Protein AF-A0A8J3ZDT4-F1 (afdb_monomer)

Mean predicted aligned error: 16.49 Å

Secondary structure (DSSP, 8-state):
-HHHHHHHT--HHHHHHHHHHTT----GGGGGGTSPPP-------------TTGGGEEEETTEEEEEEEE-TTS-EEEEEGGGS----

Sequence (88 aa):
MKHYAKRYGVDRYTAYDDLTAVGFALTDSAQQWAHRPSTIPRRTVERATLPVHDKWWIVLDGRPFFVAGYTSGGAPYGTFADEVPPIR

pLDDT: mean 73.96, std 14.66, range [40.03, 89.25]

Solvent-accessible surface area (backbone atoms only — not comparable to full-atom values): 5770 Å² total; per-residue (Å²): 97,75,67,56,15,66,74,72,74,43,52,68,43,57,33,42,51,56,39,49,75,73,67,50,90,74,58,77,88,51,54,75,34,70,64,67,75,78,77,68,75,78,70,76,84,72,90,69,98,70,65,91,81,53,80,44,55,45,76,54,96,89,36,58,27,38,49,76,45,64,47,98,86,68,52,72,44,68,48,46,59,91,72,55,74,80,88,126

Radius of gyration: 20.08 Å; Cα contacts (8 Å, |Δi|>4): 71; chains: 1; bounding box: 33×26×62 Å

Organism: NCBI:txid175570

Structure (mmCIF, N/CA/C/O backbone):
data_AF-A0A8J3ZDT4-F1
#
_entry.id   AF-A0A8J3ZDT4-F1
#
loop_
_atom_si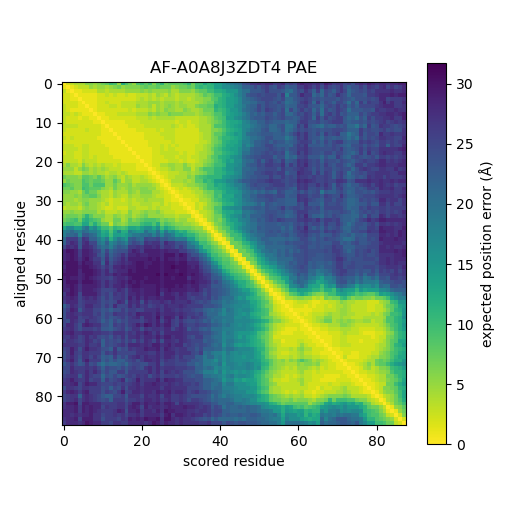te.group_PDB
_atom_site.id
_atom_site.type_symbol
_atom_site.label_atom_id
_atom_site.label_alt_id
_atom_site.label_comp_id
_atom_site.label_asym_id
_atom_site.label_entity_id
_atom_site.label_seq_id
_atom_site.pdbx_PDB_ins_code
_atom_site.Cartn_x
_atom_site.Cartn_y
_atom_site.Cartn_z
_atom_site.occupancy
_atom_site.B_iso_or_equiv
_atom_site.auth_seq_id
_atom_site.auth_comp_id
_atom_site.auth_asym_id
_a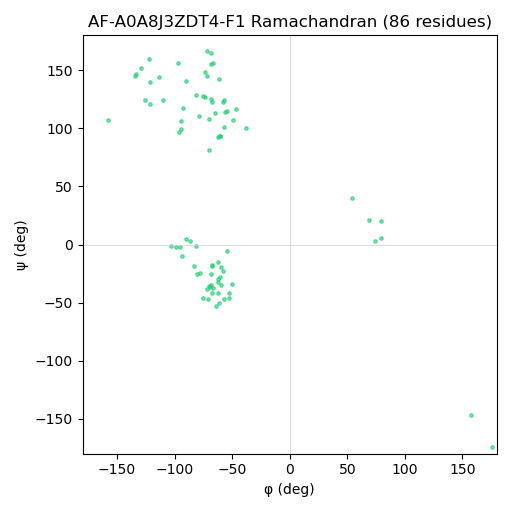tom_site.auth_atom_id
_atom_site.pdbx_PDB_model_num
ATOM 1 N N . MET A 1 1 ? -1.901 -3.322 19.635 1.00 72.12 1 MET A N 1
ATOM 2 C CA . MET A 1 1 ? -1.078 -3.100 18.418 1.00 72.12 1 MET A CA 1
ATOM 3 C C . MET A 1 1 ? 0.363 -3.609 18.481 1.00 72.12 1 MET A C 1
ATOM 5 O O . MET A 1 1 ? 0.681 -4.464 17.670 1.00 72.12 1 MET A O 1
ATOM 9 N N . LYS A 1 2 ? 1.249 -3.153 19.391 1.00 76.75 2 LYS A N 1
ATOM 10 C CA . LYS A 1 2 ? 2.684 -3.557 19.383 1.00 76.75 2 LYS A CA 1
ATOM 11 C C . LYS A 1 2 ? 2.916 -5.077 19.365 1.00 76.75 2 LYS A C 1
ATOM 13 O O . LYS A 1 2 ? 3.772 -5.552 18.627 1.00 76.75 2 LYS A O 1
ATOM 18 N N . HIS A 1 3 ? 2.147 -5.836 20.145 1.00 82.38 3 HIS A N 1
ATOM 19 C CA . HIS A 1 3 ? 2.241 -7.298 20.140 1.00 82.38 3 HIS A CA 1
ATOM 20 C C . HIS A 1 3 ? 1.721 -7.941 18.853 1.00 82.38 3 HIS A C 1
ATOM 22 O O . HIS A 1 3 ? 2.323 -8.906 18.404 1.00 82.38 3 HIS A O 1
ATOM 28 N N . TYR A 1 4 ? 0.672 -7.389 18.237 1.00 83.81 4 TYR A N 1
ATOM 29 C CA . TYR A 1 4 ? 0.157 -7.869 16.951 1.00 83.81 4 TYR A CA 1
ATOM 30 C C . TYR A 1 4 ? 1.200 -7.676 15.845 1.00 83.81 4 TYR A C 1
ATOM 32 O O . TYR A 1 4 ? 1.625 -8.646 15.228 1.00 83.81 4 TYR A O 1
ATOM 40 N N . ALA A 1 5 ? 1.711 -6.448 15.701 1.00 86.62 5 ALA A N 1
ATOM 41 C CA . ALA A 1 5 ? 2.766 -6.108 14.747 1.00 86.62 5 ALA A CA 1
ATOM 42 C C . ALA A 1 5 ? 3.990 -7.028 14.890 1.00 86.62 5 ALA A C 1
ATOM 44 O O . ALA A 1 5 ? 4.473 -7.591 13.915 1.00 86.62 5 ALA A O 1
ATOM 45 N N . LYS A 1 6 ? 4.446 -7.265 16.129 1.00 84.69 6 LYS A N 1
ATOM 46 C CA . LYS A 1 6 ? 5.574 -8.167 16.403 1.00 84.69 6 LYS A CA 1
ATOM 47 C C . LYS A 1 6 ? 5.264 -9.634 16.081 1.00 84.69 6 LYS A C 1
ATOM 49 O O . LYS A 1 6 ? 6.155 -10.342 15.632 1.00 84.69 6 LYS A O 1
ATOM 54 N N . ARG A 1 7 ? 4.039 -10.099 16.339 1.00 86.44 7 ARG A N 1
ATOM 55 C CA . ARG A 1 7 ? 3.640 -11.500 16.134 1.00 86.44 7 ARG A CA 1
ATOM 56 C C . ARG A 1 7 ? 3.520 -11.857 14.655 1.00 86.44 7 ARG A C 1
ATOM 58 O O . ARG A 1 7 ? 3.893 -12.961 14.286 1.00 86.44 7 ARG A O 1
ATOM 65 N N . TYR A 1 8 ? 3.017 -10.927 13.847 1.00 86.12 8 TYR A N 1
ATOM 66 C CA . TYR A 1 8 ? 2.770 -11.135 12.418 1.00 86.12 8 TYR A CA 1
ATOM 67 C C . TYR A 1 8 ? 3.827 -10.491 11.512 1.00 86.12 8 TYR A C 1
ATOM 69 O O . TYR A 1 8 ? 3.754 -10.628 10.298 1.00 86.12 8 TYR A O 1
ATOM 77 N N . GLY A 1 9 ? 4.817 -9.800 12.083 1.00 87.62 9 GLY A N 1
ATOM 78 C CA . GLY A 1 9 ? 5.892 -9.159 11.321 1.00 87.62 9 GLY A CA 1
ATOM 79 C C . GLY A 1 9 ? 5.433 -7.970 10.472 1.00 87.62 9 GLY A C 1
ATOM 80 O O . GLY A 1 9 ? 6.115 -7.611 9.519 1.00 87.62 9 GLY A O 1
ATOM 81 N N . VAL A 1 10 ? 4.293 -7.360 10.803 1.00 86.19 10 VAL A N 1
ATOM 82 C CA . VAL A 1 10 ? 3.722 -6.227 10.060 1.00 86.19 10 VAL A CA 1
ATOM 83 C C . VAL A 1 10 ? 4.094 -4.889 10.699 1.00 86.19 10 VAL A C 1
ATOM 85 O O . VAL A 1 10 ? 4.378 -4.806 11.898 1.00 86.19 10 VAL A O 1
ATOM 88 N N . ASP A 1 11 ? 4.082 -3.815 9.908 1.00 86.69 11 ASP A N 1
ATOM 89 C CA . ASP A 1 11 ? 4.307 -2.469 10.429 1.00 86.69 11 ASP A CA 1
ATOM 90 C C . ASP A 1 11 ? 3.109 -1.958 11.258 1.00 86.69 11 ASP A C 1
ATOM 92 O O . ASP A 1 11 ? 2.026 -2.546 11.278 1.00 86.69 11 ASP A O 1
ATOM 96 N N . ARG A 1 12 ? 3.310 -0.865 12.004 1.00 86.12 12 ARG A N 1
ATOM 97 C CA . ARG A 1 12 ? 2.301 -0.334 12.938 1.00 86.12 12 ARG A CA 1
ATOM 98 C C . ARG A 1 12 ? 1.062 0.244 12.249 1.00 86.12 12 ARG A C 1
ATOM 100 O O . ARG A 1 12 ? 0.014 0.247 12.882 1.00 86.12 12 ARG A O 1
ATOM 107 N N . TYR A 1 13 ? 1.176 0.698 11.003 1.00 87.50 13 TYR A N 1
ATOM 108 C CA . TYR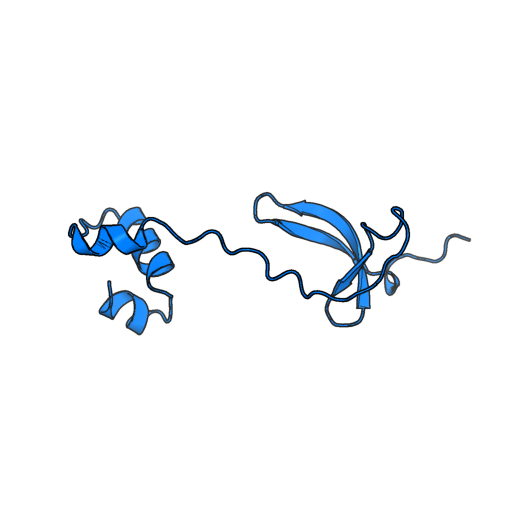 A 1 13 ? 0.045 1.162 10.201 1.00 87.50 13 TYR A CA 1
ATOM 109 C C . TYR A 1 13 ? -0.776 -0.033 9.709 1.00 87.50 13 TYR A C 1
ATOM 111 O O . TYR A 1 13 ? -1.985 -0.057 9.894 1.00 87.50 13 TYR A O 1
ATOM 119 N N . THR A 1 14 ? -0.122 -1.078 9.192 1.00 86.25 14 THR A N 1
ATOM 120 C CA . THR A 1 14 ? -0.813 -2.323 8.805 1.00 86.25 14 THR A CA 1
ATOM 121 C C . THR A 1 14 ? -1.482 -2.999 10.002 1.00 86.25 14 THR A C 1
ATOM 123 O O . THR A 1 14 ? -2.632 -3.406 9.920 1.00 86.25 14 THR A O 1
ATOM 126 N N . ALA A 1 15 ? -0.817 -3.041 11.158 1.00 89.25 15 ALA A N 1
ATOM 127 C CA . ALA A 1 15 ? -1.425 -3.561 12.382 1.00 89.25 15 ALA A CA 1
ATOM 128 C C . ALA A 1 15 ? -2.644 -2.747 12.853 1.00 89.25 15 ALA A C 1
ATOM 130 O O . ALA A 1 15 ? -3.502 -3.298 13.537 1.00 89.25 15 ALA A O 1
ATOM 131 N N . TYR A 1 16 ? -2.688 -1.443 12.565 1.00 88.88 16 TYR A N 1
ATOM 132 C CA . TYR A 1 16 ? -3.841 -0.597 12.870 1.00 88.88 16 TYR A CA 1
ATOM 133 C C . TYR A 1 16 ? -5.017 -0.940 11.953 1.00 88.88 16 TYR A C 1
ATOM 135 O O . TYR A 1 16 ? -6.126 -1.142 12.445 1.00 88.88 16 TYR A O 1
ATOM 143 N N . ASP A 1 17 ? -4.757 -1.053 10.649 1.00 87.44 17 ASP A N 1
ATOM 144 C CA . ASP A 1 17 ? -5.760 -1.370 9.629 1.00 87.44 17 ASP A CA 1
ATOM 145 C C . ASP A 1 17 ? -6.396 -2.745 9.870 1.00 87.44 17 ASP A C 1
ATOM 147 O O . ASP A 1 17 ? -7.609 -2.835 10.037 1.00 87.44 17 ASP A O 1
ATOM 151 N N . ASP A 1 18 ? -5.578 -3.786 10.061 1.00 87.50 18 ASP A N 1
ATOM 152 C CA . ASP A 1 18 ? -6.040 -5.151 10.341 1.00 87.50 18 ASP A CA 1
ATOM 153 C C . ASP A 1 18 ? -6.934 -5.220 11.587 1.00 87.50 18 ASP A C 1
ATOM 155 O O . ASP A 1 18 ? -7.998 -5.838 11.584 1.00 87.50 18 ASP A O 1
ATOM 159 N N . LEU A 1 19 ? -6.509 -4.588 12.687 1.00 88.31 19 LEU A N 1
ATOM 160 C CA . LEU A 1 19 ? -7.276 -4.609 13.934 1.00 88.31 19 LEU A CA 1
ATOM 161 C C . LEU A 1 19 ? -8.582 -3.821 13.799 1.00 88.31 19 LEU A C 1
ATOM 163 O O . LEU A 1 19 ? -9.595 -4.234 14.360 1.00 88.31 19 LEU A O 1
ATOM 167 N N . THR A 1 20 ? -8.570 -2.729 13.034 1.00 88.19 20 THR A N 1
ATOM 168 C CA . THR A 1 20 ? -9.773 -1.946 12.730 1.00 88.19 20 THR A CA 1
ATOM 169 C C . THR A 1 20 ? -10.734 -2.737 11.842 1.00 88.19 20 THR A C 1
ATOM 171 O O . THR A 1 20 ? -11.929 -2.769 12.123 1.00 88.19 20 THR A O 1
ATOM 174 N N . ALA A 1 21 ? -10.227 -3.446 10.830 1.00 87.44 21 ALA A N 1
ATOM 175 C CA . ALA A 1 21 ? -11.018 -4.283 9.928 1.00 87.44 21 ALA A CA 1
ATOM 176 C C . ALA A 1 21 ? -11.723 -5.439 10.658 1.00 87.44 21 ALA A C 1
ATOM 178 O O . ALA A 1 21 ? -12.836 -5.819 10.302 1.00 87.44 21 ALA A O 1
ATOM 179 N N . VAL A 1 22 ? -11.106 -5.964 11.720 1.00 87.94 22 VAL A N 1
ATOM 180 C CA . VAL A 1 22 ? -11.693 -6.999 12.590 1.00 87.94 22 VAL A CA 1
ATOM 181 C C . VAL A 1 22 ? -12.652 -6.398 13.640 1.00 87.94 22 VAL A C 1
ATOM 183 O O . VAL A 1 22 ? -13.276 -7.128 14.408 1.00 87.94 22 VAL A O 1
ATOM 186 N N . GLY A 1 23 ? -12.818 -5.070 13.674 1.00 87.75 23 GLY A N 1
ATOM 187 C CA . GLY A 1 23 ? -13.723 -4.373 14.594 1.00 87.75 23 GLY A CA 1
ATOM 188 C C . GLY A 1 23 ? -13.167 -4.209 16.010 1.00 87.75 23 GLY A C 1
ATOM 189 O O . GLY A 1 23 ? -13.925 -4.020 16.961 1.00 87.75 23 GLY A O 1
ATOM 190 N N . PHE A 1 24 ? -11.847 -4.304 16.182 1.00 85.88 24 PHE A N 1
ATOM 191 C CA . PHE A 1 24 ? -11.216 -4.151 17.486 1.00 85.88 24 PHE A CA 1
ATOM 192 C C . PHE A 1 24 ? -11.221 -2.679 17.918 1.00 85.88 24 PHE A C 1
ATOM 194 O O . PHE A 1 24 ? -10.720 -1.810 17.205 1.00 85.88 24 PHE A O 1
ATOM 201 N N . ALA A 1 25 ? -11.732 -2.392 19.116 1.00 82.44 25 ALA A N 1
ATOM 202 C CA . ALA A 1 25 ? -11.725 -1.041 19.667 1.00 82.44 25 ALA A CA 1
ATOM 203 C C . ALA A 1 25 ? -10.291 -0.618 20.035 1.00 82.44 25 ALA A C 1
ATOM 205 O O . ALA A 1 25 ?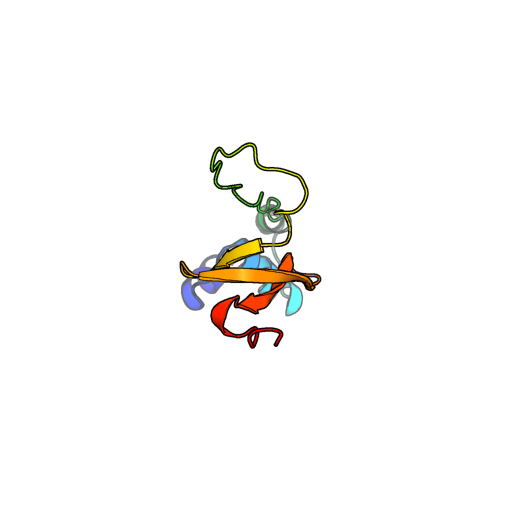 -9.692 -1.119 20.991 1.00 82.44 25 ALA A O 1
ATOM 206 N N . LEU A 1 26 ? -9.721 0.294 19.249 1.00 80.31 26 LEU A N 1
ATOM 207 C CA . LEU A 1 26 ? -8.395 0.858 19.478 1.00 80.31 26 LEU A CA 1
ATOM 208 C C . LEU A 1 26 ? -8.494 2.121 20.352 1.00 80.31 26 LEU A C 1
ATOM 210 O O . LEU A 1 26 ? -9.406 2.926 20.203 1.00 80.31 26 LEU A O 1
ATOM 214 N N . THR A 1 27 ? -7.550 2.297 21.279 1.00 82.94 27 THR A N 1
ATOM 215 C CA . THR A 1 27 ? -7.445 3.496 22.135 1.00 82.94 27 THR A CA 1
ATOM 216 C C . THR A 1 27 ? -7.047 4.734 21.328 1.00 82.94 27 THR A C 1
ATOM 218 O O . THR A 1 27 ? -6.326 4.586 20.352 1.00 82.94 27 THR A O 1
ATOM 221 N N . ASP A 1 28 ? -7.362 5.956 21.773 1.00 80.69 28 ASP A N 1
ATOM 222 C CA . ASP A 1 28 ? -6.976 7.210 21.082 1.00 80.69 28 ASP A CA 1
ATOM 223 C C . ASP A 1 28 ? -5.486 7.311 20.705 1.00 80.69 28 ASP A C 1
ATOM 225 O O . ASP A 1 28 ? -5.124 7.811 19.643 1.00 80.69 28 ASP A O 1
ATOM 229 N N . SER A 1 29 ? -4.591 6.751 21.521 1.00 78.44 29 SER A N 1
ATOM 230 C CA . SER A 1 29 ? -3.149 6.676 21.224 1.00 78.44 29 SER A CA 1
ATOM 231 C C . SER A 1 29 ? -2.802 5.848 19.976 1.00 78.44 29 SER A C 1
ATOM 233 O O . SER A 1 29 ? -1.682 5.908 19.469 1.00 78.44 29 SER A O 1
ATOM 235 N N . ALA A 1 30 ? -3.744 5.054 19.471 1.00 80.75 30 ALA A N 1
ATOM 236 C CA . ALA A 1 30 ? -3.645 4.316 18.224 1.00 80.75 30 ALA A CA 1
ATOM 237 C C . ALA A 1 30 ? -3.931 5.192 17.002 1.00 80.75 30 ALA A C 1
ATOM 239 O O . ALA A 1 30 ? -3.425 4.886 15.926 1.00 80.75 30 ALA A O 1
ATOM 240 N N . GLN A 1 31 ? -4.692 6.276 17.169 1.00 83.12 31 GLN A N 1
ATOM 241 C CA . GLN A 1 31 ? -5.170 7.138 16.085 1.00 83.12 31 GLN A CA 1
ATOM 242 C C . GLN A 1 31 ? -4.021 7.777 15.296 1.00 83.12 31 GLN A C 1
ATOM 244 O O . GLN A 1 31 ? -4.133 8.006 14.096 1.00 83.12 31 GLN A O 1
ATOM 249 N N . GLN A 1 32 ? -2.862 7.977 15.932 1.00 83.31 32 GLN A N 1
ATOM 250 C CA . GLN A 1 32 ? -1.641 8.431 15.255 1.00 83.31 32 GLN A CA 1
ATOM 251 C C . GLN A 1 32 ? -1.162 7.478 14.137 1.00 83.31 32 GLN A C 1
ATOM 253 O O . GLN A 1 32 ? -0.364 7.879 13.295 1.00 83.31 32 GLN A O 1
ATOM 258 N N . TRP A 1 33 ? -1.609 6.217 14.144 1.00 82.44 33 TRP A N 1
ATOM 259 C CA . TRP A 1 33 ? -1.305 5.206 13.126 1.00 82.44 33 TRP A CA 1
ATOM 260 C C . TRP A 1 33 ? -2.432 5.041 12.098 1.00 82.44 33 TRP A C 1
ATOM 262 O O . TRP A 1 33 ? -2.257 4.281 11.152 1.00 82.44 33 TRP A O 1
ATOM 272 N N . ALA A 1 34 ? -3.548 5.765 12.243 1.00 81.06 34 ALA A N 1
ATOM 273 C CA . ALA A 1 34 ? -4.642 5.770 11.270 1.00 81.06 34 ALA A CA 1
ATOM 274 C C . ALA A 1 34 ? -4.230 6.454 9.960 1.00 81.06 34 ALA A C 1
ATOM 276 O O . ALA A 1 34 ? -4.594 6.030 8.866 1.00 81.06 34 ALA A O 1
ATOM 277 N N . HIS A 1 35 ? -3.422 7.509 10.069 1.00 78.62 35 HIS A N 1
ATOM 278 C CA . HIS A 1 35 ? 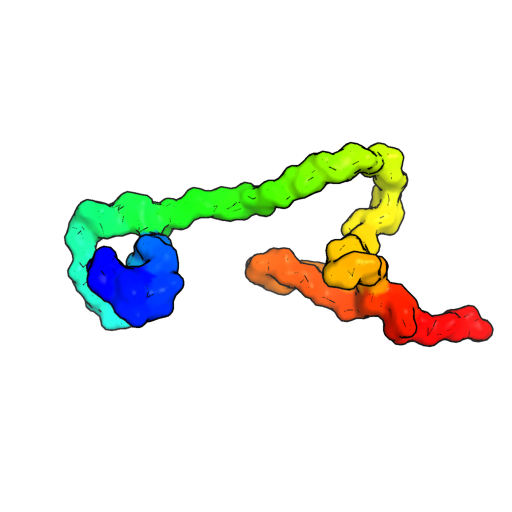-2.899 8.222 8.916 1.00 78.62 35 HIS A CA 1
ATOM 279 C C . HIS A 1 35 ? -1.530 7.675 8.545 1.00 78.62 35 HIS A C 1
ATOM 281 O O . HIS A 1 35 ? -0.503 8.043 9.122 1.00 78.62 35 HIS A O 1
ATOM 287 N N . ARG A 1 36 ? -1.513 6.800 7.538 1.00 74.94 36 ARG A N 1
ATOM 288 C CA . ARG A 1 36 ? -0.263 6.422 6.890 1.00 74.94 36 ARG A CA 1
ATOM 289 C C . ARG A 1 36 ? 0.268 7.652 6.149 1.00 74.94 36 ARG A C 1
ATOM 291 O O . ARG A 1 36 ? -0.456 8.188 5.307 1.00 74.94 36 ARG A O 1
ATOM 298 N N . PRO A 1 37 ? 1.497 8.125 6.429 1.00 72.25 37 PRO A N 1
ATOM 299 C CA . PRO A 1 37 ? 2.102 9.140 5.585 1.00 72.25 37 PRO A CA 1
ATOM 300 C C . PRO A 1 37 ? 2.127 8.575 4.170 1.00 72.25 37 PRO A C 1
ATOM 302 O O . PRO A 1 37 ? 2.610 7.458 3.961 1.00 72.25 37 PRO A O 1
ATOM 305 N N . SER A 1 38 ? 1.541 9.316 3.225 1.00 59.62 38 SER A N 1
ATOM 306 C CA . SER A 1 38 ? 1.538 8.955 1.812 1.00 59.62 38 SER A CA 1
ATOM 307 C C . SER A 1 38 ? 2.956 8.557 1.457 1.00 59.62 38 SER A C 1
ATOM 309 O O . SER A 1 38 ? 3.876 9.361 1.629 1.00 59.62 38 SER A O 1
ATOM 311 N N . THR A 1 39 ? 3.139 7.295 1.071 1.00 54.50 39 THR A N 1
ATOM 312 C CA . THR A 1 39 ? 4.430 6.789 0.633 1.00 54.50 39 THR A CA 1
ATOM 313 C C . THR A 1 39 ? 4.763 7.595 -0.602 1.00 54.50 39 THR A C 1
ATOM 315 O O . THR A 1 39 ? 4.292 7.287 -1.690 1.00 54.50 39 THR A O 1
ATOM 318 N N . ILE A 1 40 ? 5.484 8.703 -0.417 1.00 52.22 40 ILE A N 1
ATOM 319 C CA . ILE A 1 40 ? 6.044 9.459 -1.522 1.00 52.22 40 ILE A CA 1
ATOM 320 C C . ILE A 1 40 ? 6.865 8.398 -2.237 1.00 52.22 40 ILE A C 1
ATOM 322 O O . ILE A 1 40 ? 7.790 7.863 -1.609 1.00 52.22 40 ILE A O 1
ATOM 326 N N . PRO A 1 41 ? 6.508 8.013 -3.477 1.00 52.00 41 PRO A N 1
ATOM 327 C CA . PRO A 1 41 ? 7.360 7.134 -4.240 1.00 52.00 41 PRO A CA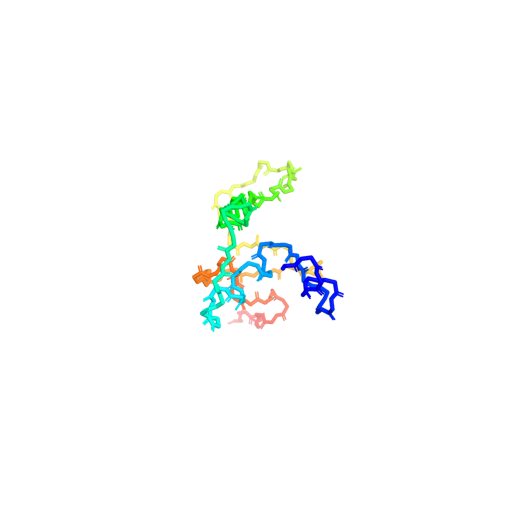 1
ATOM 328 C C . PRO A 1 41 ? 8.686 7.865 -4.231 1.00 52.00 41 PRO A C 1
ATOM 330 O O . PRO A 1 41 ? 8.760 9.010 -4.690 1.00 52.00 41 PRO A O 1
ATOM 333 N N . ARG A 1 42 ? 9.698 7.277 -3.589 1.00 48.00 42 ARG A N 1
ATOM 334 C CA . ARG A 1 42 ? 11.054 7.787 -3.679 1.00 48.00 42 ARG A CA 1
ATOM 335 C C . ARG A 1 42 ? 11.338 7.680 -5.169 1.00 48.00 42 ARG A C 1
ATOM 337 O O . ARG A 1 42 ? 11.648 6.604 -5.662 1.00 48.00 42 ARG A O 1
ATOM 344 N N . ARG A 1 43 ? 11.096 8.767 -5.907 1.00 47.38 43 ARG A N 1
ATOM 345 C CA . ARG A 1 43 ? 11.628 8.951 -7.243 1.00 47.38 43 ARG A CA 1
ATOM 346 C C . ARG A 1 43 ? 13.113 8.820 -7.005 1.00 47.38 43 ARG A C 1
ATOM 348 O O . ARG A 1 43 ? 13.726 9.728 -6.445 1.00 47.38 43 ARG A O 1
ATOM 355 N N . THR A 1 44 ? 13.655 7.654 -7.327 1.00 44.91 44 THR A N 1
ATOM 356 C CA . THR A 1 44 ? 15.065 7.530 -7.628 1.00 44.91 44 THR A CA 1
ATOM 357 C C . THR A 1 44 ? 15.318 8.635 -8.634 1.00 44.91 44 THR A C 1
ATOM 359 O O . THR A 1 44 ? 14.767 8.637 -9.735 1.00 44.91 44 THR A O 1
ATOM 362 N N . VAL A 1 45 ? 16.002 9.675 -8.170 1.00 47.16 45 VAL A N 1
ATOM 363 C CA . VAL A 1 45 ? 16.468 10.767 -9.005 1.00 47.16 45 VAL A CA 1
ATOM 364 C C . VAL A 1 45 ? 17.565 10.149 -9.852 1.00 47.16 45 VAL A C 1
ATOM 366 O O . VAL A 1 45 ? 18.740 10.252 -9.520 1.00 47.16 45 VAL A O 1
ATOM 369 N N . GLU A 1 46 ? 17.179 9.456 -10.917 1.00 45.06 46 GLU A N 1
ATOM 370 C CA . GLU A 1 46 ? 18.091 9.176 -12.007 1.00 45.06 46 GLU A CA 1
ATOM 371 C C . GLU A 1 46 ? 17.856 10.232 -13.077 1.00 45.06 46 GLU A C 1
ATOM 373 O O . GLU A 1 46 ? 16.898 10.256 -13.845 1.00 45.06 46 GLU A O 1
ATOM 378 N N . ARG A 1 47 ? 18.739 11.216 -12.963 1.00 48.25 47 ARG A N 1
ATOM 379 C CA . ARG A 1 47 ? 19.114 12.223 -13.934 1.00 48.25 47 ARG A CA 1
ATOM 380 C C . ARG A 1 47 ? 19.153 11.629 -15.347 1.00 48.25 47 ARG A C 1
ATOM 382 O O . ARG A 1 47 ? 20.163 11.060 -15.731 1.00 48.25 47 ARG A O 1
ATOM 389 N N . ALA A 1 48 ? 18.113 11.854 -16.139 1.00 40.03 48 ALA A N 1
ATOM 390 C CA . ALA A 1 48 ? 18.228 11.882 -17.591 1.00 40.03 48 ALA A CA 1
ATOM 391 C C . ALA A 1 48 ? 17.061 12.674 -18.179 1.00 40.03 48 ALA A C 1
ATOM 393 O O . ALA A 1 48 ? 15.912 12.243 -18.195 1.00 40.03 48 ALA A O 1
ATOM 394 N N . THR A 1 49 ? 17.380 13.871 -18.652 1.00 47.50 49 THR A N 1
ATOM 395 C CA . THR A 1 49 ? 16.581 14.601 -19.627 1.00 47.50 49 THR A CA 1
ATOM 396 C C . THR A 1 49 ? 16.513 13.754 -20.896 1.00 47.50 49 THR A C 1
ATOM 398 O O . THR A 1 49 ? 17.430 13.815 -21.706 1.00 47.50 49 THR A O 1
ATOM 401 N N . LEU A 1 50 ? 15.475 12.934 -21.055 1.00 45.81 50 LEU A N 1
ATOM 402 C CA . LEU A 1 50 ? 15.210 12.206 -22.296 1.00 45.81 50 LEU A CA 1
ATOM 403 C C . LEU A 1 50 ? 13.722 12.309 -22.677 1.00 45.81 50 LEU A C 1
ATOM 405 O O . LEU A 1 50 ? 12.871 12.496 -21.801 1.00 45.81 50 LEU A O 1
ATOM 409 N N . PRO A 1 51 ? 13.437 12.364 -23.991 1.00 44.66 51 PRO A N 1
ATOM 410 C CA . PRO A 1 51 ? 12.232 12.955 -24.554 1.00 44.66 51 PRO A CA 1
ATOM 411 C C . PRO A 1 51 ? 10.959 12.189 -24.183 1.00 44.66 51 PRO A C 1
ATOM 413 O O . PRO A 1 51 ? 10.950 11.001 -23.892 1.00 44.66 51 PRO A O 1
ATOM 416 N N . VAL A 1 52 ? 9.845 12.916 -24.223 1.00 47.44 52 VAL A N 1
ATOM 417 C CA . VAL A 1 52 ? 8.493 12.570 -23.742 1.00 47.44 52 VAL A CA 1
ATOM 418 C C . VAL A 1 52 ? 7.903 11.245 -24.290 1.00 47.44 52 VAL A C 1
ATOM 420 O O . VAL A 1 52 ? 6.868 10.805 -23.795 1.00 47.44 52 VAL A O 1
ATOM 423 N N . HIS A 1 53 ? 8.571 10.560 -25.224 1.00 47.09 53 HIS A N 1
ATOM 424 C CA . HIS A 1 53 ? 8.182 9.242 -25.742 1.00 47.09 53 HIS A CA 1
ATOM 425 C C . HIS A 1 53 ? 8.636 8.043 -24.882 1.00 47.09 53 HIS A C 1
ATOM 427 O O . HIS A 1 53 ? 8.017 6.986 -24.968 1.00 47.09 53 HIS A O 1
ATOM 433 N N . ASP A 1 54 ? 9.623 8.200 -23.993 1.00 54.69 54 ASP A N 1
ATOM 434 C CA . ASP A 1 54 ? 10.197 7.088 -23.205 1.00 54.69 54 ASP A CA 1
ATOM 435 C C . ASP A 1 54 ? 9.497 6.844 -21.857 1.00 54.69 54 ASP A C 1
ATOM 437 O O . ASP A 1 54 ? 9.895 5.997 -21.064 1.00 54.69 54 ASP A O 1
ATOM 441 N N . LYS A 1 55 ? 8.414 7.573 -21.570 1.00 62.66 55 LYS A N 1
ATOM 442 C CA . LYS A 1 55 ? 7.708 7.494 -20.279 1.00 62.66 55 LYS A CA 1
ATOM 443 C C . LYS A 1 55 ? 7.000 6.159 -20.032 1.00 62.66 55 LYS A C 1
ATOM 445 O O . LYS A 1 55 ? 6.615 5.883 -18.898 1.00 62.66 55 LYS A O 1
ATOM 450 N N . TRP A 1 56 ? 6.770 5.387 -21.092 1.00 71.81 56 TRP A N 1
ATOM 451 C CA . TRP A 1 56 ? 6.106 4.085 -21.038 1.00 71.81 56 TRP A CA 1
ATO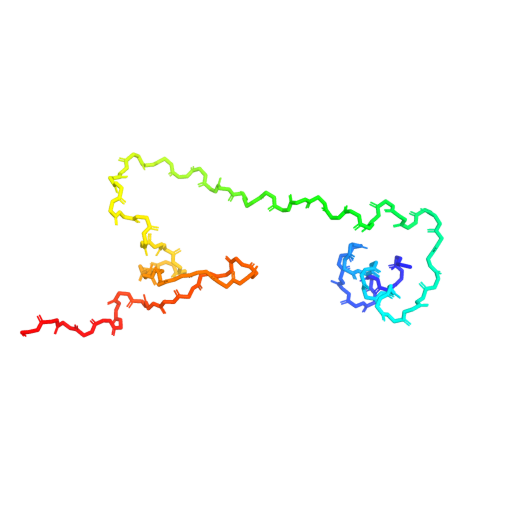M 452 C C . TRP A 1 56 ? 7.093 2.924 -20.957 1.00 71.81 56 TRP A C 1
ATOM 454 O O . TRP A 1 56 ? 6.656 1.793 -20.826 1.00 71.81 56 TRP A O 1
ATOM 464 N N . TRP A 1 57 ? 8.402 3.171 -20.994 1.00 81.12 57 TRP A N 1
ATOM 465 C CA . TRP A 1 57 ? 9.409 2.135 -20.794 1.00 81.12 57 TRP A CA 1
ATOM 466 C C . TRP A 1 57 ? 10.104 2.352 -19.454 1.00 81.12 57 TRP A C 1
ATOM 468 O O . TRP A 1 57 ? 10.627 3.427 -19.170 1.00 81.12 57 TRP A O 1
ATOM 478 N N . ILE A 1 58 ? 10.088 1.327 -18.608 1.00 82.06 58 ILE A N 1
ATOM 479 C CA . ILE A 1 58 ? 10.770 1.315 -17.313 1.00 82.06 58 ILE A CA 1
ATOM 480 C C . ILE A 1 58 ? 11.751 0.150 -17.261 1.00 82.06 58 ILE A C 1
ATOM 482 O O . ILE A 1 58 ? 11.616 -0.822 -17.998 1.00 82.06 58 ILE A O 1
ATOM 486 N N . VAL A 1 59 ? 12.726 0.226 -16.363 1.00 82.25 59 VAL A N 1
ATOM 487 C CA . VAL A 1 59 ? 13.594 -0.913 -16.061 1.00 82.25 59 VAL A CA 1
ATOM 488 C C . VAL A 1 59 ? 12.995 -1.665 -14.875 1.00 82.25 59 VAL A C 1
ATOM 490 O O . VAL A 1 59 ? 12.877 -1.105 -13.785 1.00 82.25 59 VAL A O 1
ATOM 493 N N . LEU A 1 60 ? 12.613 -2.924 -15.088 1.00 75.88 60 LEU A N 1
ATOM 494 C CA . LEU A 1 60 ? 12.121 -3.834 -14.055 1.00 75.88 60 LEU A CA 1
ATOM 495 C C . LEU A 1 60 ? 13.041 -5.057 -14.024 1.00 75.88 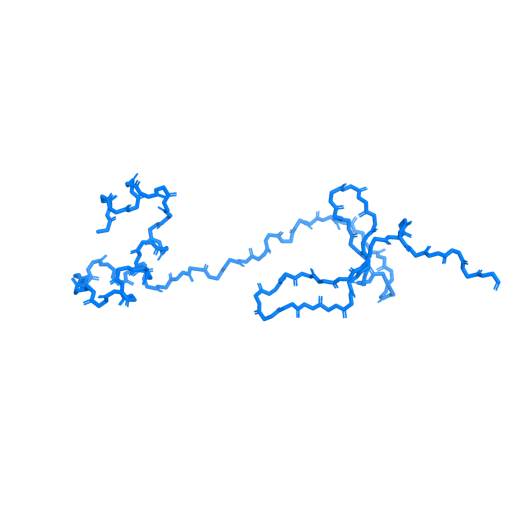60 LEU A C 1
ATOM 497 O O . LEU A 1 60 ? 13.222 -5.715 -15.043 1.00 75.88 60 LEU A O 1
ATOM 501 N N . ASP A 1 61 ? 13.660 -5.325 -12.874 1.00 80.50 61 ASP A N 1
ATOM 502 C CA . ASP A 1 61 ? 14.636 -6.418 -12.707 1.00 80.50 61 ASP A CA 1
ATOM 503 C C . ASP A 1 61 ? 15.798 -6.378 -13.728 1.00 80.50 61 ASP A C 1
ATOM 505 O O . ASP A 1 61 ? 16.207 -7.378 -14.308 1.00 80.50 61 ASP A O 1
ATOM 509 N N . GLY A 1 62 ? 16.293 -5.170 -14.023 1.00 78.56 62 GLY A N 1
ATOM 510 C CA . GLY A 1 62 ? 17.375 -4.957 -14.993 1.00 78.56 62 GLY A CA 1
ATOM 511 C C . GLY A 1 62 ? 16.968 -5.116 -16.462 1.00 78.56 62 GLY A C 1
ATOM 512 O O . GLY A 1 62 ? 17.820 -4.979 -17.338 1.00 78.56 62 GLY A O 1
ATOM 513 N N . ARG A 1 63 ? 15.685 -5.364 -16.751 1.00 80.25 63 ARG A N 1
ATOM 514 C CA . ARG A 1 63 ? 15.161 -5.571 -18.106 1.00 80.25 63 ARG A CA 1
ATOM 515 C C . ARG A 1 63 ? 14.213 -4.442 -18.522 1.00 80.25 63 ARG A C 1
ATOM 517 O O . ARG A 1 63 ? 13.464 -3.936 -17.681 1.00 80.25 63 ARG A O 1
ATOM 524 N N . PRO A 1 64 ? 14.210 -4.037 -19.804 1.00 80.56 64 PRO A N 1
ATOM 525 C CA . PRO A 1 64 ? 13.258 -3.059 -20.315 1.00 80.56 64 PRO A CA 1
ATOM 526 C C . PRO A 1 64 ? 11.835 -3.635 -20.328 1.00 80.56 64 PRO A C 1
ATOM 528 O O . PRO A 1 64 ? 11.565 -4.687 -20.910 1.00 80.56 64 PRO A O 1
ATOM 531 N N . PHE A 1 65 ? 10.921 -2.916 -19.686 1.00 83.38 65 PHE A N 1
ATOM 532 C CA . PHE A 1 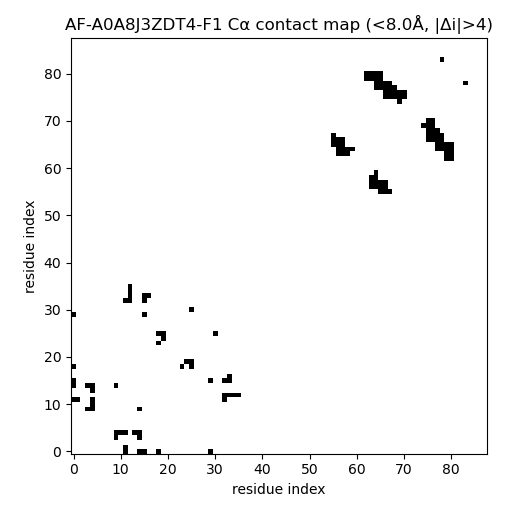65 ? 9.521 -3.272 -19.505 1.00 83.38 65 PHE A CA 1
ATOM 533 C C . PHE A 1 65 ? 8.620 -2.142 -20.003 1.00 83.38 65 PHE A C 1
ATOM 535 O O . PHE A 1 65 ? 8.733 -0.998 -19.558 1.00 83.38 65 PHE A O 1
ATOM 542 N N . PHE A 1 66 ? 7.719 -2.468 -20.922 1.00 84.94 66 PHE A N 1
ATOM 543 C CA . PHE A 1 66 ? 6.701 -1.562 -21.429 1.00 84.94 66 PHE A CA 1
ATOM 544 C C . PHE A 1 66 ? 5.515 -1.511 -20.471 1.00 84.94 66 PHE A C 1
ATOM 546 O O . PHE A 1 66 ? 4.942 -2.543 -20.132 1.00 84.94 66 PHE A O 1
ATOM 553 N N . VAL A 1 67 ? 5.104 -0.312 -20.079 1.00 87.06 67 VAL A N 1
ATOM 554 C CA . VAL A 1 67 ? 3.969 -0.035 -19.202 1.00 87.06 67 VAL A CA 1
ATOM 555 C C . VAL A 1 67 ? 2.739 0.256 -20.060 1.00 87.06 67 VAL A C 1
ATOM 557 O O . VAL A 1 67 ? 2.606 1.336 -20.629 1.00 87.06 67 VAL A O 1
ATOM 560 N N . ALA A 1 68 ? 1.810 -0.699 -20.109 1.00 85.50 68 ALA A N 1
ATOM 561 C CA . ALA A 1 68 ? 0.500 -0.525 -20.734 1.00 85.50 68 ALA A CA 1
ATOM 562 C C . ALA A 1 68 ? -0.468 0.273 -19.840 1.00 85.50 68 ALA A C 1
ATOM 564 O O . ALA A 1 68 ? -1.395 0.912 -20.333 1.00 85.50 68 ALA A O 1
ATOM 565 N N . GLY A 1 69 ? -0.245 0.260 -18.523 1.00 80.50 69 GLY A N 1
ATOM 566 C CA . GLY A 1 69 ? -1.020 1.043 -17.570 1.00 80.50 69 GLY A CA 1
ATOM 567 C C . GLY A 1 69 ? -0.643 0.766 -16.119 1.00 80.50 69 GLY A C 1
ATOM 568 O O . GLY A 1 69 ? 0.298 0.027 -15.827 1.00 80.50 69 GLY A O 1
ATOM 569 N N . TYR A 1 70 ? -1.399 1.369 -15.200 1.00 82.12 70 TYR A N 1
ATOM 570 C CA . TYR A 1 70 ? -1.236 1.193 -13.758 1.00 82.12 70 TYR A CA 1
ATOM 571 C C . TYR A 1 70 ? -2.522 0.652 -13.140 1.00 82.12 70 TYR A C 1
ATOM 573 O O . TYR A 1 70 ? -3.625 1.062 -13.503 1.00 82.12 70 TYR A O 1
ATOM 581 N N . THR A 1 71 ? -2.381 -0.274 -12.198 1.00 78.56 71 THR A N 1
ATOM 582 C CA . THR A 1 71 ? -3.492 -0.720 -11.349 1.00 78.56 71 THR A CA 1
ATOM 583 C C . THR A 1 71 ? -3.920 0.400 -10.396 1.00 78.56 71 THR A C 1
ATOM 585 O O . THR A 1 71 ? -3.168 1.346 -10.157 1.00 78.56 71 THR A O 1
ATOM 588 N N . SER A 1 72 ? -5.096 0.277 -9.771 1.00 66.19 72 SER A N 1
ATOM 589 C CA . SER A 1 72 ? -5.555 1.222 -8.738 1.00 66.19 72 SER A CA 1
ATOM 590 C C . SER A 1 72 ? -4.587 1.338 -7.548 1.00 66.19 72 SER A C 1
ATOM 592 O O . SER A 1 72 ? -4.582 2.358 -6.867 1.00 66.19 72 SER A O 1
ATOM 594 N N . GLY A 1 73 ? -3.742 0.321 -7.323 1.00 70.81 73 GLY A N 1
ATOM 595 C CA . GLY A 1 73 ? -2.669 0.326 -6.322 1.00 70.81 73 GLY A CA 1
ATOM 596 C C . GLY A 1 73 ? -1.337 0.915 -6.806 1.00 70.81 73 GLY A C 1
ATOM 597 O O . GLY A 1 73 ? -0.360 0.890 -6.065 1.00 70.81 73 GLY A O 1
ATOM 598 N N . GLY A 1 74 ? -1.266 1.416 -8.043 1.00 77.25 74 GLY A N 1
ATOM 599 C CA . GLY A 1 74 ? -0.064 2.027 -8.615 1.00 77.25 74 GLY A CA 1
ATOM 600 C C . GLY A 1 74 ? 0.988 1.038 -9.127 1.00 77.25 74 GLY A C 1
ATOM 601 O O . GLY A 1 74 ? 2.060 1.469 -9.545 1.00 77.25 74 GLY A O 1
ATOM 602 N N . ALA A 1 75 ? 0.706 -0.269 -9.133 1.00 80.19 75 ALA A N 1
ATOM 603 C CA . ALA A 1 75 ? 1.588 -1.254 -9.756 1.00 80.19 75 ALA A CA 1
ATOM 604 C C . ALA A 1 75 ? 1.455 -1.189 -11.294 1.00 80.19 75 ALA A C 1
ATOM 606 O O . ALA A 1 75 ? 0.316 -1.240 -11.780 1.00 80.19 75 ALA A O 1
ATOM 607 N N . PRO A 1 76 ? 2.563 -1.063 -12.053 1.00 85.69 76 PRO A N 1
ATOM 608 C CA . PRO A 1 76 ? 2.533 -1.070 -13.513 1.00 85.69 76 PRO A CA 1
ATOM 609 C C . PRO A 1 76 ? 2.243 -2.476 -14.056 1.00 85.69 76 PRO A C 1
ATOM 611 O O . PRO A 1 76 ? 2.707 -3.466 -13.495 1.00 85.69 76 PRO A O 1
ATOM 614 N N . TYR A 1 77 ? 1.514 -2.561 -15.168 1.00 83.06 77 TYR A N 1
ATOM 615 C CA . TYR A 1 77 ? 1.318 -3.794 -15.936 1.00 83.06 77 TYR A CA 1
ATOM 616 C C . TYR A 1 77 ? 1.636 -3.560 -17.416 1.00 83.06 77 TYR A C 1
ATOM 618 O O . TYR A 1 77 ? 1.500 -2.444 -17.920 1.00 83.06 77 TYR A O 1
ATOM 626 N N . GLY A 1 78 ? 2.067 -4.613 -18.110 1.00 88.50 78 GLY A N 1
ATOM 627 C CA . GLY A 1 78 ? 2.522 -4.551 -19.497 1.00 88.50 78 GLY A CA 1
ATOM 628 C C . GLY A 1 78 ? 3.440 -5.721 -19.857 1.00 88.50 78 GLY A C 1
ATOM 629 O O . GLY A 1 78 ? 3.215 -6.820 -19.355 1.00 88.50 78 GLY A O 1
ATOM 630 N N . THR A 1 79 ? 4.424 -5.507 -20.734 1.00 83.12 79 THR A N 1
ATOM 631 C CA . THR A 1 79 ? 5.227 -6.586 -21.351 1.00 83.12 79 THR A CA 1
ATOM 632 C C . THR A 1 79 ? 6.720 -6.282 -21.325 1.00 83.12 79 THR A C 1
ATOM 634 O O . THR A 1 79 ? 7.118 -5.125 -21.467 1.00 83.12 79 THR A O 1
ATOM 637 N N . PHE A 1 80 ? 7.569 -7.304 -21.192 1.00 83.12 80 PHE A N 1
ATOM 638 C CA . PHE A 1 80 ? 9.011 -7.122 -21.370 1.00 83.12 80 PHE A CA 1
ATOM 639 C C . PHE A 1 80 ? 9.355 -6.936 -22.849 1.00 83.12 80 PHE A C 1
ATOM 641 O O . PHE A 1 80 ? 8.696 -7.511 -23.716 1.00 83.12 80 PHE A O 1
ATOM 648 N N . ALA A 1 81 ? 10.404 -6.162 -23.147 1.00 76.06 81 ALA A N 1
ATOM 649 C CA . ALA A 1 81 ? 10.855 -5.974 -24.529 1.00 76.06 81 ALA A CA 1
ATOM 650 C C . ALA A 1 81 ? 11.258 -7.304 -25.186 1.00 76.06 81 ALA A C 1
ATOM 652 O O . ALA A 1 81 ? 10.992 -7.501 -26.366 1.00 76.06 81 ALA A O 1
ATOM 653 N N . ASP A 1 82 ? 11.841 -8.229 -24.411 1.00 73.62 82 ASP A N 1
ATOM 654 C CA . ASP A 1 82 ? 12.247 -9.558 -24.894 1.00 73.62 82 ASP A CA 1
ATOM 655 C C . ASP A 1 82 ? 11.058 -10.458 -25.276 1.00 73.62 82 ASP A C 1
ATOM 657 O O . ASP A 1 82 ? 11.240 -11.465 -25.955 1.00 73.62 82 ASP A O 1
ATOM 661 N N . GLU A 1 83 ? 9.847 -10.130 -24.817 1.00 68.44 83 GLU A N 1
ATOM 662 C CA . GLU A 1 83 ? 8.628 -10.893 -25.112 1.00 68.44 83 GLU A CA 1
ATOM 663 C C . GLU A 1 83 ? 7.872 -10.351 -26.326 1.00 68.44 83 GLU A C 1
ATOM 665 O O . GLU A 1 83 ? 6.946 -11.004 -26.807 1.00 68.44 83 GLU A O 1
ATOM 670 N N . VAL A 1 84 ? 8.252 -9.177 -26.843 1.00 63.38 84 VAL A N 1
ATOM 671 C CA . VAL A 1 84 ? 7.640 -8.628 -28.053 1.00 63.38 84 VAL A CA 1
ATOM 672 C C . VAL A 1 84 ? 8.261 -9.347 -29.255 1.00 63.38 84 VAL A C 1
ATOM 674 O O . VAL A 1 84 ? 9.448 -9.151 -29.530 1.00 63.38 84 VAL A O 1
ATOM 677 N N . PRO A 1 85 ? 7.511 -10.194 -29.988 1.00 57.81 85 PRO A N 1
ATOM 678 C CA . PRO A 1 85 ? 8.052 -10.848 -31.168 1.00 57.81 85 PRO A CA 1
ATOM 679 C C . PRO A 1 85 ? 8.453 -9.782 -32.198 1.00 57.81 85 PRO A C 1
ATOM 681 O O . PRO A 1 85 ? 7.750 -8.774 -32.336 1.00 57.81 85 PRO A O 1
ATOM 684 N N . PRO A 1 86 ? 9.564 -9.976 -32.932 1.00 58.31 86 PRO A N 1
ATOM 685 C CA . PRO A 1 86 ? 9.979 -9.028 -33.951 1.00 58.31 86 PRO A CA 1
ATOM 686 C C . PRO A 1 86 ? 8.852 -8.868 -34.972 1.00 58.31 86 PRO A C 1
ATOM 688 O O . PRO A 1 86 ? 8.402 -9.843 -35.577 1.00 58.31 86 PRO A O 1
ATOM 691 N N . ILE A 1 87 ? 8.392 -7.630 -35.144 1.00 61.94 87 ILE A N 1
ATOM 692 C CA . ILE A 1 87 ? 7.472 -7.258 -36.218 1.00 61.94 87 ILE A CA 1
ATOM 693 C C . ILE A 1 87 ? 8.239 -7.475 -37.524 1.00 61.94 87 ILE A C 1
ATOM 695 O O . ILE A 1 87 ? 9.267 -6.833 -37.749 1.00 61.94 87 ILE A O 1
ATOM 699 N N . ARG A 1 88 ? 7.795 -8.448 -38.317 1.00 47.59 88 ARG A N 1
ATOM 700 C CA . ARG A 1 88 ? 8.409 -8.846 -39.584 1.00 47.59 88 ARG A CA 1
ATOM 701 C C . ARG A 1 88 ? 7.593 -8.327 -40.754 1.00 47.59 88 ARG A C 1
ATOM 703 O O . ARG A 1 88 ? 6.349 -8.320 -40.623 1.00 47.59 88 ARG A O 1
#

Foldseek 3Di:
DVVQCVVVVHDLLVVLVVCVVVVHDDDPVSVVSPDDDPPPPPPPPPDDPDDPPCPQWDQDPNFTFGFPDADPVRHTDGGTPVPDPPPD